Protein AF-A0A8S2FQE6-F1 (afdb_monomer)

pLDDT: mean 72.66, std 15.49, range [35.19, 92.0]

Foldseek 3Di:
DDDPDDPVLVVPLVCQLPNPPCPVVVVVVVVVLVVQDDPHDDVVSSVVVVVVCVVVVVVCVVCVVVVNPPDDDDDPVVVVLSVQLVVLSVCVVVVVDDPVVSQVSCVVSVNDDDPPDPPPDDDDDDDDD

Nearest PDB structures (foldseek):
  6qcx-assembly1_B  TM=5.698E-01  e=5.965E+00  Influenza B virus (B/Memphis/13/2003)
  8hya-assembly1_A  TM=4.283E-01  e=8.031E+00  Arabidopsis thaliana

Mean predicted aligned error: 13.48 Å

Structure (mmCIF, N/CA/C/O backbone):
data_AF-A0A8S2FQE6-F1
#
_entry.id   AF-A0A8S2FQE6-F1
#
loop_
_atom_site.group_PDB
_atom_site.id
_atom_site.type_symbol
_atom_site.label_atom_id
_atom_site.label_alt_id
_atom_site.label_comp_id
_atom_site.label_asym_id
_atom_site.label_entity_id
_atom_site.label_seq_id
_atom_site.pdbx_PDB_ins_code
_atom_site.Cartn_x
_atom_site.Cartn_y
_atom_site.Cartn_z
_atom_site.occupancy
_atom_site.B_iso_or_equiv
_atom_site.auth_seq_id
_atom_site.auth_comp_id
_atom_site.auth_asym_id
_atom_site.auth_atom_id
_atom_site.pdbx_PDB_model_num
ATOM 1 N N . GLU A 1 1 ? -26.725 -14.791 -9.378 1.00 54.56 1 GLU A N 1
ATOM 2 C CA . GLU A 1 1 ? -25.295 -14.823 -9.756 1.00 54.56 1 GLU A CA 1
ATOM 3 C C . GLU A 1 1 ? -24.465 -15.025 -8.499 1.00 54.56 1 GLU A C 1
ATOM 5 O O . GLU A 1 1 ? -24.772 -14.395 -7.494 1.00 54.56 1 GLU A O 1
ATOM 10 N N . ASN A 1 2 ? -23.470 -15.917 -8.519 1.00 69.56 2 ASN A N 1
ATOM 11 C CA . ASN A 1 2 ? -22.550 -16.062 -7.388 1.00 69.56 2 ASN A CA 1
ATOM 12 C C . ASN A 1 2 ? -21.514 -14.931 -7.439 1.00 69.56 2 ASN A C 1
ATOM 14 O O . ASN A 1 2 ? -20.952 -14.686 -8.512 1.00 69.56 2 ASN A O 1
ATOM 18 N N . PRO A 1 3 ? -21.246 -14.234 -6.322 1.00 73.12 3 PRO A N 1
ATOM 19 C CA . PRO A 1 3 ? -20.262 -13.166 -6.312 1.00 73.12 3 PRO A CA 1
ATOM 20 C C . PRO A 1 3 ? -18.873 -13.733 -6.630 1.00 73.12 3 PRO A C 1
ATOM 22 O O . PRO A 1 3 ? -18.501 -14.812 -6.174 1.00 73.12 3 PRO A O 1
ATOM 25 N N . ARG A 1 4 ? -18.083 -12.985 -7.412 1.00 75.56 4 ARG A N 1
ATOM 26 C CA . ARG A 1 4 ? -16.706 -13.361 -7.790 1.00 75.56 4 ARG A CA 1
ATOM 27 C C . ARG A 1 4 ? -15.783 -13.556 -6.578 1.00 75.56 4 ARG A C 1
ATOM 29 O O . ARG A 1 4 ? -14.753 -14.213 -6.698 1.00 75.56 4 ARG A O 1
ATOM 36 N N . PHE A 1 5 ? -16.143 -12.963 -5.442 1.00 74.50 5 PHE A N 1
ATOM 37 C CA . PHE A 1 5 ? -15.425 -13.044 -4.176 1.00 74.50 5 PHE A CA 1
ATOM 38 C C . PHE A 1 5 ? -16.413 -13.338 -3.048 1.00 74.50 5 PHE A C 1
ATOM 40 O O . PHE A 1 5 ? -17.536 -12.832 -3.070 1.00 74.50 5 PHE A O 1
ATOM 47 N N . GLU A 1 6 ? -15.981 -14.125 -2.067 1.00 76.56 6 GLU A N 1
ATOM 48 C CA . GLU A 1 6 ? -16.762 -14.415 -0.863 1.00 76.56 6 GLU A CA 1
ATOM 49 C C . GLU A 1 6 ? -17.111 -13.122 -0.113 1.00 76.56 6 GLU A C 1
ATOM 51 O O . GLU A 1 6 ? -16.328 -12.171 -0.095 1.00 76.56 6 GLU A O 1
ATOM 56 N N . VAL A 1 7 ? -18.289 -13.075 0.510 1.00 72.25 7 VAL A N 1
ATOM 57 C CA . VAL A 1 7 ? -18.771 -11.880 1.229 1.00 72.25 7 VAL A CA 1
ATOM 58 C C . VAL A 1 7 ? -17.811 -11.491 2.358 1.00 72.25 7 VAL A C 1
ATOM 60 O O . VAL A 1 7 ? -17.518 -10.309 2.537 1.00 72.25 7 VAL A O 1
ATOM 63 N N . ASP A 1 8 ? -17.226 -12.480 3.032 1.00 69.75 8 ASP A N 1
ATOM 64 C CA . ASP A 1 8 ? -16.258 -12.286 4.116 1.00 69.75 8 ASP A CA 1
ATOM 65 C C . ASP A 1 8 ? -14.993 -11.545 3.665 1.00 69.75 8 ASP A C 1
ATOM 67 O O . ASP A 1 8 ? -14.369 -10.838 4.457 1.00 69.75 8 ASP A O 1
ATOM 71 N N . PHE A 1 9 ? -14.649 -11.603 2.373 1.00 68.44 9 PHE A N 1
ATOM 72 C CA . PHE A 1 9 ? -13.539 -10.833 1.804 1.00 68.44 9 PHE A CA 1
ATOM 73 C C . PHE A 1 9 ? -13.736 -9.312 1.946 1.00 68.44 9 PHE A C 1
ATOM 75 O O . PHE A 1 9 ? -12.764 -8.550 1.978 1.00 68.44 9 PHE A O 1
ATOM 82 N N . TRP A 1 10 ? -14.988 -8.859 2.036 1.00 69.44 10 TRP A N 1
ATOM 83 C CA . TRP A 1 10 ? -15.352 -7.451 2.179 1.00 69.44 10 TRP A CA 1
ATOM 84 C C . TRP A 1 10 ? -15.529 -7.019 3.639 1.00 69.44 10 TRP A C 1
ATOM 86 O O . TRP A 1 10 ? -15.656 -5.820 3.906 1.00 69.44 10 TRP A O 1
ATOM 96 N N . ASN A 1 11 ? -15.468 -7.953 4.597 1.00 73.44 11 ASN A N 1
ATOM 97 C CA . ASN A 1 11 ? -15.514 -7.643 6.020 1.00 73.44 11 ASN A CA 1
ATOM 98 C C . ASN A 1 11 ? -14.172 -7.059 6.488 1.00 73.44 11 ASN A C 1
ATOM 100 O O . ASN A 1 11 ? -13.231 -7.738 6.904 1.00 73.44 11 ASN A O 1
ATOM 104 N N . HIS A 1 12 ? -14.093 -5.736 6.420 1.00 70.81 12 HIS A N 1
ATOM 105 C CA . HIS A 1 12 ? -12.900 -4.985 6.778 1.00 70.81 12 HIS A CA 1
ATOM 106 C C . HIS A 1 12 ? -12.512 -5.080 8.254 1.00 70.81 12 HIS A C 1
ATOM 108 O O . HIS A 1 12 ? -11.334 -4.8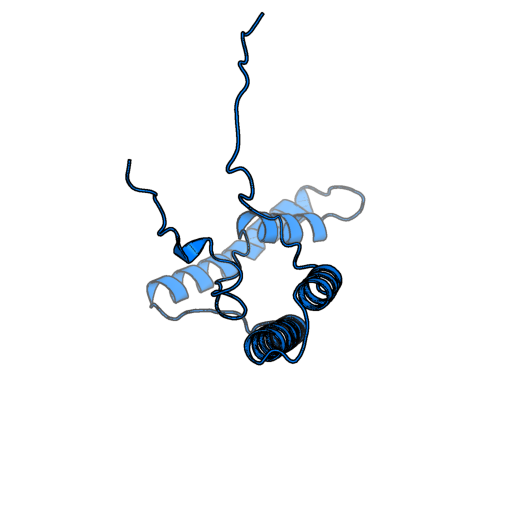93 8.557 1.00 70.81 12 HIS A O 1
ATOM 114 N N . PHE A 1 13 ? -13.464 -5.344 9.150 1.00 75.94 13 PHE A N 1
ATOM 115 C CA . PHE A 1 13 ? -13.206 -5.471 10.582 1.00 75.94 13 PHE A CA 1
ATOM 116 C C . PHE A 1 13 ? -12.503 -6.791 10.912 1.00 75.94 13 PHE A C 1
ATOM 118 O O . PHE A 1 13 ? -11.533 -6.826 11.679 1.00 75.94 13 PHE A O 1
ATOM 125 N N . ASP A 1 14 ? -12.934 -7.882 10.284 1.00 74.81 14 ASP A N 1
ATOM 126 C CA . ASP A 1 14 ? -12.318 -9.189 10.506 1.00 74.81 14 ASP A CA 1
ATOM 127 C C . ASP A 1 14 ? -10.961 -9.338 9.841 1.00 74.81 14 ASP A C 1
ATOM 129 O O . ASP A 1 14 ? -10.064 -9.972 10.396 1.00 74.81 14 ASP A O 1
ATOM 133 N N . LEU A 1 15 ? -10.748 -8.611 8.750 1.00 73.62 15 LEU A N 1
ATOM 134 C CA . LEU A 1 15 ? -9.505 -8.636 7.991 1.00 73.62 15 LEU A CA 1
ATOM 135 C C . LEU A 1 15 ? -8.468 -7.590 8.438 1.00 73.62 15 LEU A C 1
ATOM 137 O O . LEU A 1 15 ? -7.447 -7.417 7.759 1.00 73.62 15 LEU A O 1
ATOM 141 N N . ILE A 1 16 ? -8.676 -6.891 9.563 1.00 77.19 16 ILE A N 1
ATOM 142 C CA . ILE A 1 16 ? -7.675 -5.966 10.124 1.00 77.19 16 ILE A CA 1
ATOM 143 C C . ILE A 1 16 ? -6.346 -6.714 10.335 1.00 77.19 16 ILE A C 1
ATOM 145 O O . ILE A 1 16 ? -6.299 -7.781 10.937 1.00 77.19 16 ILE A O 1
ATOM 149 N N . GLY A 1 17 ? -5.256 -6.174 9.780 1.00 66.06 17 GLY A N 1
ATOM 150 C CA . GLY A 1 17 ? -3.903 -6.735 9.906 1.00 66.06 17 GLY A CA 1
ATOM 151 C C . GLY A 1 17 ? -3.596 -7.955 9.024 1.00 66.06 17 GLY A C 1
ATOM 152 O O . GLY A 1 17 ? -2.421 -8.229 8.778 1.00 66.06 17 GLY A O 1
ATOM 153 N N . VAL A 1 18 ? -4.616 -8.643 8.501 1.00 69.69 18 VAL A N 1
ATOM 154 C CA . VAL A 1 18 ? -4.472 -9.858 7.673 1.00 69.69 18 VAL A CA 1
ATOM 155 C C . VAL A 1 18 ? -4.750 -9.583 6.196 1.00 69.69 18 VAL A C 1
ATOM 157 O O . VAL A 1 18 ? -4.181 -10.252 5.330 1.00 69.69 18 VAL A O 1
ATOM 160 N N . ARG A 1 19 ? -5.581 -8.576 5.883 1.00 68.19 19 ARG A N 1
ATOM 161 C CA . ARG A 1 19 ? -5.963 -8.257 4.504 1.00 68.19 19 ARG A CA 1
ATOM 162 C C . ARG A 1 19 ? -4.718 -8.098 3.625 1.00 68.19 19 ARG A C 1
ATOM 164 O O . ARG A 1 19 ? -3.858 -7.261 3.931 1.00 68.19 19 ARG A O 1
ATOM 171 N N . PRO A 1 20 ? -4.645 -8.799 2.479 1.00 61.09 20 PRO A N 1
ATOM 172 C CA . PRO A 1 20 ? -3.676 -8.449 1.463 1.00 61.09 20 PRO A CA 1
ATOM 173 C C . PRO A 1 20 ? -3.990 -7.025 1.008 1.00 61.09 20 PRO A C 1
ATOM 175 O O . PRO A 1 20 ? -4.998 -6.775 0.349 1.00 61.09 20 PRO A O 1
ATOM 178 N N . ARG A 1 21 ? -3.145 -6.060 1.395 1.00 64.12 21 ARG A N 1
ATOM 179 C CA . ARG A 1 21 ? -3.224 -4.709 0.841 1.00 64.12 21 ARG A CA 1
ATOM 180 C C . ARG A 1 21 ? -3.018 -4.855 -0.657 1.00 64.12 21 ARG A C 1
ATOM 182 O O . ARG A 1 21 ? -1.915 -5.180 -1.097 1.00 64.12 21 ARG A O 1
ATOM 189 N N . THR A 1 22 ? -4.080 -4.642 -1.424 1.00 56.66 22 THR A N 1
ATOM 190 C CA . THR A 1 22 ? -4.012 -4.543 -2.875 1.00 56.66 22 THR A CA 1
ATOM 191 C C . THR A 1 22 ? -3.232 -3.275 -3.178 1.00 56.66 22 THR A C 1
ATOM 193 O O . THR A 1 22 ? -3.791 -2.193 -3.321 1.00 56.66 22 THR A O 1
ATOM 196 N N . ASN A 1 23 ? -1.904 -3.378 -3.191 1.00 55.69 23 ASN A N 1
ATOM 197 C CA . ASN A 1 23 ? -1.097 -2.429 -3.929 1.00 55.69 23 ASN A CA 1
ATOM 198 C C . ASN A 1 23 ? -1.565 -2.590 -5.369 1.00 55.69 23 ASN A C 1
ATOM 200 O O . ASN A 1 23 ? -1.253 -3.610 -5.986 1.00 55.69 23 ASN A O 1
ATOM 204 N N . ASN A 1 24 ? -2.384 -1.664 -5.862 1.00 66.19 24 ASN A N 1
ATOM 205 C CA . ASN A 1 24 ? -2.699 -1.638 -7.272 1.00 66.19 24 ASN A CA 1
ATOM 206 C C . ASN A 1 24 ? -1.358 -1.474 -7.994 1.00 66.19 24 ASN A C 1
ATOM 208 O O . ASN A 1 24 ? -0.732 -0.415 -7.959 1.00 66.19 24 ASN A O 1
ATOM 212 N N . HIS A 1 25 ? -0.861 -2.574 -8.560 1.00 68.81 25 HIS A N 1
ATOM 213 C CA . HIS A 1 25 ? 0.493 -2.618 -9.090 1.00 68.8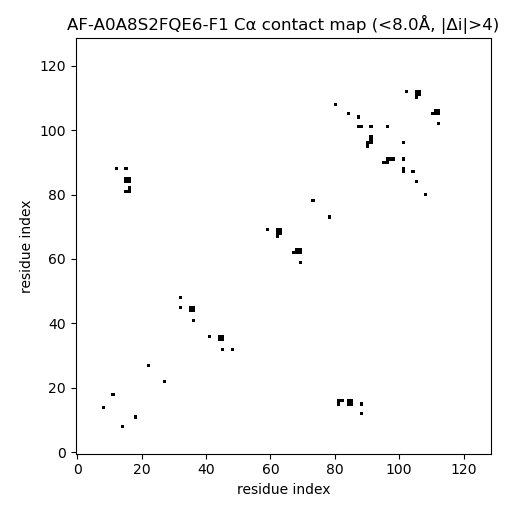1 25 HIS A CA 1
ATOM 214 C C . HIS A 1 25 ? 0.674 -1.575 -10.197 1.00 68.81 25 HIS A C 1
ATOM 216 O O . HIS A 1 25 ? 1.746 -0.981 -10.305 1.00 68.81 25 HIS A O 1
ATOM 222 N N . VAL A 1 26 ? -0.409 -1.311 -10.934 1.00 74.44 26 VAL A N 1
ATOM 223 C CA . VAL A 1 26 ? -0.518 -0.283 -11.966 1.00 74.44 26 VAL A CA 1
ATOM 224 C C . VAL A 1 26 ? -0.370 1.110 -11.351 1.00 74.44 26 VAL A C 1
ATOM 226 O O . VAL A 1 26 ? 0.514 1.852 -11.766 1.00 74.44 26 VAL A O 1
ATOM 229 N N . GLU A 1 27 ? -1.124 1.451 -10.299 1.00 75.44 27 GLU A N 1
ATOM 230 C CA . GLU A 1 27 ? -0.964 2.736 -9.587 1.00 75.44 27 GLU A CA 1
ATOM 231 C C . GLU A 1 27 ? 0.459 2.927 -9.054 1.00 75.44 27 GLU A C 1
ATOM 233 O O . GLU A 1 27 ? 1.052 3.992 -9.221 1.00 75.44 27 GLU A O 1
ATOM 238 N N . GLY A 1 28 ? 1.034 1.887 -8.443 1.00 77.88 28 GLY A N 1
ATOM 239 C CA . GLY A 1 28 ? 2.402 1.930 -7.932 1.00 77.88 28 GLY A CA 1
ATOM 240 C C . GLY A 1 28 ? 3.440 2.139 -9.037 1.00 77.88 28 GLY A C 1
ATOM 241 O O . GLY A 1 28 ? 4.402 2.884 -8.840 1.00 77.88 28 GLY A O 1
ATOM 242 N N . TYR A 1 29 ? 3.240 1.514 -10.198 1.00 80.44 29 TYR A N 1
ATOM 243 C CA . TYR A 1 29 ? 4.084 1.700 -11.375 1.00 80.44 29 TYR A CA 1
ATOM 244 C C . TYR A 1 29 ? 3.971 3.127 -11.924 1.00 80.44 29 TYR A C 1
ATOM 246 O O . TYR A 1 29 ? 4.988 3.798 -12.094 1.00 80.44 29 TYR A O 1
ATOM 254 N N . HIS A 1 30 ? 2.750 3.640 -12.101 1.00 82.50 30 HIS A N 1
ATOM 255 C CA . HIS A 1 30 ? 2.531 5.015 -12.549 1.00 82.50 30 HIS A CA 1
ATOM 256 C C . HIS A 1 30 ? 3.101 6.045 -11.571 1.00 82.50 30 HIS A C 1
ATOM 258 O O . HIS A 1 30 ? 3.700 7.022 -12.006 1.00 82.50 30 HIS A O 1
ATOM 264 N N . ALA A 1 31 ? 2.990 5.823 -10.259 1.00 82.19 31 ALA A N 1
ATOM 265 C CA . ALA A 1 31 ? 3.578 6.707 -9.255 1.00 82.19 31 ALA A CA 1
ATOM 266 C C . ALA A 1 31 ? 5.113 6.756 -9.350 1.00 82.19 31 ALA A C 1
ATOM 268 O O . ALA A 1 31 ? 5.703 7.833 -9.256 1.00 82.19 31 ALA A O 1
ATOM 269 N N . GLN A 1 32 ? 5.770 5.611 -9.571 1.00 81.12 32 GLN A N 1
ATOM 270 C CA . GLN A 1 32 ? 7.220 5.568 -9.790 1.00 81.12 32 GLN A CA 1
ATOM 271 C C . GLN A 1 32 ? 7.611 6.299 -11.073 1.00 81.12 32 GLN A C 1
ATOM 273 O O . GLN A 1 32 ? 8.530 7.116 -11.058 1.00 81.12 32 GLN A O 1
ATOM 278 N N . LEU A 1 33 ? 6.882 6.056 -12.157 1.00 80.38 33 LEU A N 1
ATOM 279 C CA . LEU A 1 33 ? 7.128 6.665 -13.459 1.00 80.38 33 LEU A CA 1
ATOM 280 C C . LEU A 1 33 ? 6.930 8.194 -13.406 1.00 80.38 33 LEU A C 1
ATOM 282 O O . LEU A 1 33 ? 7.785 8.952 -13.865 1.00 80.38 33 LEU A O 1
ATOM 286 N N . ASN A 1 34 ? 5.880 8.655 -12.725 1.00 81.88 34 ASN A N 1
ATOM 287 C CA . ASN A 1 34 ? 5.629 10.073 -12.470 1.00 81.88 34 ASN A CA 1
ATOM 288 C C . ASN A 1 34 ? 6.701 10.704 -11.575 1.00 81.88 34 ASN A C 1
ATOM 290 O O . ASN A 1 34 ? 7.096 11.833 -11.828 1.00 81.88 34 ASN A O 1
ATOM 294 N N . SER A 1 35 ? 7.232 9.989 -10.576 1.00 80.94 35 SER A N 1
ATOM 295 C CA . SER A 1 35 ? 8.305 10.519 -9.714 1.00 80.94 35 SER A CA 1
ATOM 296 C C . SER A 1 35 ? 9.616 10.799 -10.461 1.00 80.94 35 SER A C 1
ATOM 298 O O . SER A 1 35 ? 10.395 11.654 -10.043 1.00 80.94 35 SER A O 1
ATOM 300 N N . GLN A 1 36 ? 9.853 10.104 -11.579 1.00 76.19 36 GLN A N 1
ATOM 301 C CA . GLN A 1 36 ? 11.002 10.344 -12.459 1.00 76.19 36 GLN A CA 1
ATOM 302 C C . GLN A 1 36 ? 10.781 11.556 -13.375 1.00 76.19 36 GLN A C 1
ATOM 304 O O . GLN A 1 36 ? 11.738 12.169 -13.849 1.00 76.19 36 GLN A O 1
ATOM 309 N N . CYS A 1 37 ? 9.523 11.941 -13.588 1.00 69.12 37 CYS A N 1
ATOM 310 C CA . CYS A 1 37 ? 9.159 13.183 -14.244 1.00 69.12 37 CYS A CA 1
ATOM 311 C C . CYS A 1 37 ? 9.187 14.337 -13.240 1.00 69.12 37 CYS A C 1
ATOM 313 O O . CYS A 1 37 ? 8.245 14.560 -12.485 1.00 69.12 37 CYS A O 1
ATOM 315 N N . LYS A 1 38 ? 10.270 15.118 -13.251 1.00 69.56 38 LYS A N 1
ATOM 316 C CA . LYS A 1 38 ? 10.247 16.461 -12.650 1.00 69.56 38 LYS A CA 1
ATOM 317 C C . LYS A 1 38 ? 9.367 17.398 -13.493 1.00 69.56 38 LYS A C 1
ATOM 319 O O . LYS A 1 38 ? 8.858 16.999 -14.536 1.00 69.56 38 LYS A O 1
ATOM 324 N N . THR A 1 39 ? 9.218 18.644 -13.043 1.00 67.06 39 THR A N 1
ATOM 325 C CA . THR A 1 39 ? 8.328 19.719 -13.536 1.00 67.06 39 THR A CA 1
ATOM 326 C C . THR A 1 39 ? 8.241 19.892 -15.063 1.00 67.06 39 THR A C 1
ATOM 328 O O . THR A 1 39 ? 7.267 20.459 -15.548 1.00 67.06 39 THR A O 1
ATOM 331 N N . HIS A 1 40 ? 9.210 19.376 -15.828 1.00 68.50 40 HIS A N 1
ATOM 332 C CA . HIS A 1 40 ? 9.150 19.282 -17.284 1.00 68.50 40 HIS A CA 1
ATOM 333 C C . HIS A 1 40 ? 9.203 17.815 -17.739 1.00 68.50 40 HIS A C 1
ATOM 335 O O . HIS A 1 40 ? 10.184 17.120 -17.446 1.00 68.50 40 HIS A O 1
ATOM 341 N N . PRO A 1 41 ? 8.182 17.329 -18.466 1.00 67.62 41 PRO A N 1
ATOM 342 C CA . PRO A 1 41 ? 8.166 15.962 -18.957 1.00 67.62 41 PRO A CA 1
ATOM 343 C C . PRO A 1 41 ? 9.267 15.768 -20.004 1.00 67.62 41 PRO A C 1
ATOM 345 O O . PRO A 1 41 ? 9.182 16.261 -21.125 1.00 67.62 41 PRO A O 1
ATOM 348 N N . ASN A 1 42 ? 10.315 15.034 -19.632 1.00 78.19 42 ASN A N 1
ATOM 349 C CA . ASN A 1 42 ? 11.335 14.577 -20.564 1.00 78.19 42 ASN A CA 1
ATOM 350 C C . ASN A 1 42 ? 10.994 13.149 -21.003 1.00 78.19 42 ASN A C 1
ATOM 352 O O . ASN A 1 42 ? 11.277 12.187 -20.287 1.00 78.19 42 ASN A O 1
ATOM 356 N N . LEU A 1 43 ? 10.412 13.012 -22.197 1.00 81.12 43 LEU A N 1
ATOM 357 C CA . LEU A 1 43 ? 10.055 11.715 -22.785 1.00 81.12 43 LEU A CA 1
ATOM 358 C C . LEU A 1 43 ? 11.250 10.745 -22.833 1.00 81.12 43 LEU A C 1
ATOM 360 O O . LEU A 1 43 ? 11.090 9.536 -22.678 1.00 81.12 43 LEU A O 1
ATOM 364 N N . TRP A 1 44 ? 12.469 11.263 -22.988 1.00 83.62 44 TRP A N 1
ATOM 365 C CA . TRP A 1 44 ? 13.678 10.447 -23.013 1.00 83.62 44 TRP A CA 1
ATOM 366 C C . TRP A 1 44 ? 13.987 9.812 -21.648 1.00 83.62 44 TRP A C 1
ATOM 368 O O . TRP A 1 44 ? 14.418 8.660 -21.581 1.00 83.62 44 TRP A O 1
ATOM 378 N N . ALA A 1 45 ? 13.686 10.513 -20.548 1.00 80.56 45 ALA A N 1
ATOM 379 C CA . ALA A 1 45 ? 13.808 9.964 -19.198 1.00 80.56 45 ALA A CA 1
ATOM 380 C C . ALA A 1 45 ? 12.827 8.801 -18.974 1.00 80.56 45 ALA A C 1
ATOM 382 O O . ALA A 1 45 ? 13.204 7.788 -18.386 1.00 80.56 45 ALA A O 1
ATOM 383 N N . TRP A 1 46 ? 11.606 8.900 -19.512 1.00 82.19 46 TRP A N 1
ATOM 384 C CA . TRP A 1 46 ? 10.641 7.795 -19.501 1.00 82.19 46 TRP A CA 1
ATOM 385 C C . TRP A 1 46 ? 11.137 6.585 -20.278 1.00 82.19 46 TRP A C 1
ATOM 387 O O . TRP A 1 46 ? 11.128 5.475 -19.752 1.00 82.19 46 TRP A O 1
ATOM 397 N N . ILE A 1 47 ? 11.612 6.790 -21.507 1.00 85.12 47 ILE A N 1
ATOM 398 C CA . ILE A 1 47 ? 12.118 5.701 -22.350 1.00 85.12 47 ILE A CA 1
ATOM 399 C C . ILE A 1 47 ? 13.278 4.979 -21.656 1.00 85.12 47 ILE A C 1
ATOM 401 O O . ILE A 1 47 ? 13.314 3.748 -21.6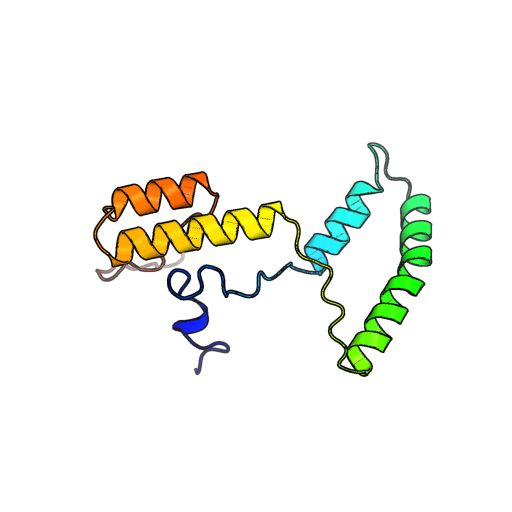36 1.00 85.12 47 ILE A O 1
ATOM 405 N N . ASN A 1 48 ? 14.204 5.720 -21.048 1.00 84.94 48 ASN A N 1
ATOM 406 C CA . ASN A 1 48 ? 15.333 5.127 -20.334 1.00 84.94 48 ASN A CA 1
ATOM 407 C C . ASN A 1 48 ? 14.911 4.397 -19.059 1.00 84.94 48 ASN A C 1
ATOM 409 O O . ASN A 1 48 ? 15.421 3.310 -18.795 1.00 84.94 48 ASN A O 1
ATOM 413 N N . TYR A 1 49 ? 13.953 4.941 -18.304 1.00 84.06 49 TYR A N 1
ATOM 414 C CA . TYR A 1 49 ? 13.385 4.252 -17.147 1.00 84.06 49 TYR A CA 1
ATOM 415 C C . TYR A 1 49 ? 12.716 2.934 -17.555 1.00 84.06 49 TYR A C 1
ATOM 417 O O . TYR A 1 49 ? 12.987 1.898 -16.953 1.00 84.06 49 TYR A O 1
ATOM 425 N N . ILE A 1 50 ? 11.905 2.940 -18.619 1.00 85.75 50 ILE A N 1
ATOM 426 C CA . ILE A 1 50 ? 11.250 1.730 -19.133 1.00 85.75 50 ILE A CA 1
ATOM 427 C C . ILE A 1 50 ? 12.302 0.698 -19.557 1.00 85.75 50 ILE A C 1
ATOM 429 O O . ILE A 1 50 ? 12.221 -0.460 -19.142 1.00 85.75 50 ILE A O 1
ATOM 433 N N . LYS A 1 51 ? 13.330 1.115 -20.308 1.00 86.75 51 LYS A N 1
ATOM 434 C CA . LYS A 1 51 ? 14.437 0.234 -20.714 1.00 86.75 51 LYS A CA 1
ATOM 435 C C . LYS A 1 51 ? 15.168 -0.373 -19.513 1.00 86.75 51 LYS A C 1
ATOM 437 O O . LYS A 1 51 ? 15.400 -1.578 -19.513 1.00 86.75 51 LYS A O 1
ATOM 442 N N . GLY A 1 52 ? 15.472 0.424 -18.486 1.00 84.06 52 GLY A N 1
ATOM 443 C CA . GLY A 1 52 ? 16.116 -0.051 -17.255 1.00 84.06 52 GLY A CA 1
ATOM 444 C C . GLY A 1 52 ? 15.213 -0.935 -16.387 1.00 84.06 52 GLY A C 1
ATOM 445 O O . GLY A 1 52 ? 15.689 -1.853 -15.728 1.00 84.06 52 GLY A O 1
ATOM 446 N N . SER A 1 53 ? 13.894 -0.722 -16.421 1.00 83.88 53 SER A N 1
ATOM 447 C CA . SER A 1 53 ? 12.941 -1.507 -15.626 1.00 83.88 53 SER A CA 1
ATOM 448 C C . SER A 1 53 ? 12.838 -2.972 -16.073 1.00 83.88 53 SER A C 1
ATOM 450 O O . SER A 1 53 ? 12.534 -3.840 -15.250 1.00 83.88 53 SER A O 1
ATOM 452 N N . LYS A 1 54 ? 13.152 -3.268 -17.346 1.00 84.12 54 LYS A N 1
ATOM 453 C CA . LYS A 1 54 ? 13.059 -4.607 -17.953 1.00 84.12 54 LYS A CA 1
ATOM 454 C C . LYS A 1 54 ? 13.770 -5.680 -17.129 1.00 84.12 54 LYS A C 1
ATOM 456 O O . LYS A 1 54 ? 13.205 -6.745 -16.912 1.00 84.12 54 LYS A O 1
ATOM 461 N N . GLU A 1 55 ? 14.980 -5.399 -16.655 1.00 81.12 55 GLU A 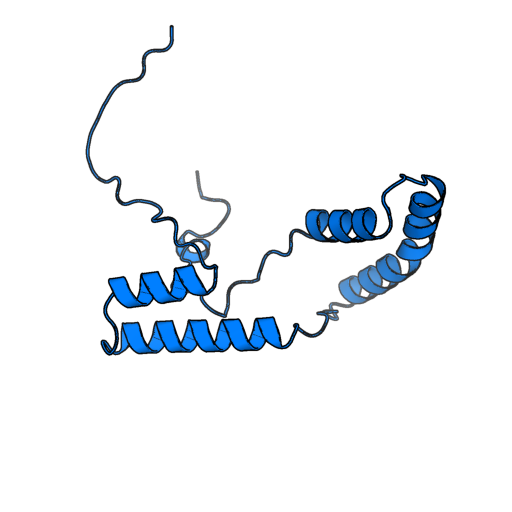N 1
ATOM 462 C CA . GLU A 1 55 ? 15.789 -6.368 -15.910 1.00 81.12 55 GLU A CA 1
ATOM 463 C C . GLU A 1 55 ? 15.134 -6.740 -14.573 1.00 81.12 55 GLU A C 1
ATOM 465 O O . GLU A 1 55 ? 14.932 -7.915 -14.278 1.00 81.12 55 GLU A O 1
ATOM 470 N N . SER A 1 56 ? 14.679 -5.743 -13.808 1.00 79.75 56 SER A N 1
ATOM 471 C CA . SER A 1 56 ? 13.965 -5.977 -12.546 1.00 79.75 56 SER A CA 1
ATOM 472 C C . SER A 1 56 ? 12.637 -6.725 -12.720 1.00 79.75 56 SER A C 1
ATOM 474 O O . SER A 1 56 ? 12.275 -7.544 -11.874 1.00 79.75 56 SER A O 1
ATOM 476 N N . VAL A 1 57 ? 11.923 -6.476 -13.825 1.00 82.75 57 VAL A N 1
ATOM 477 C CA . VAL A 1 57 ? 10.687 -7.191 -14.172 1.00 82.75 57 VAL A CA 1
ATOM 478 C C . VAL A 1 57 ? 10.992 -8.646 -14.523 1.00 82.75 57 VAL A C 1
ATOM 480 O O . VAL A 1 57 ? 10.305 -9.533 -14.026 1.00 82.75 57 VAL A O 1
ATOM 483 N N . MET A 1 58 ? 12.038 -8.902 -15.315 1.00 84.75 58 MET A N 1
ATOM 484 C CA . MET A 1 58 ? 12.460 -10.260 -15.680 1.00 84.75 58 MET A CA 1
ATOM 485 C C . MET A 1 58 ? 12.875 -11.080 -14.456 1.00 84.75 58 MET A C 1
ATOM 487 O O . MET A 1 58 ? 12.387 -12.191 -14.277 1.00 84.75 58 MET A O 1
ATOM 491 N N . VAL A 1 59 ? 13.695 -10.512 -13.565 1.00 80.81 59 VAL A N 1
ATOM 492 C CA . VAL A 1 59 ? 14.102 -11.178 -12.314 1.00 80.81 59 VAL A CA 1
ATOM 493 C C . VAL A 1 59 ? 12.885 -11.531 -11.460 1.00 80.81 59 VAL A C 1
ATOM 495 O O . VAL A 1 59 ? 12.791 -12.635 -10.924 1.00 80.81 59 VAL A O 1
ATOM 498 N N . ARG A 1 60 ? 11.923 -10.609 -11.342 1.00 79.75 60 ARG A N 1
ATOM 499 C CA . ARG A 1 60 ? 10.695 -10.861 -10.587 1.00 79.75 60 ARG A CA 1
ATOM 500 C C . ARG A 1 60 ? 9.832 -11.942 -11.241 1.00 79.75 60 ARG A C 1
ATOM 502 O O . ARG A 1 60 ? 9.322 -12.802 -10.529 1.00 79.75 60 ARG A O 1
ATOM 509 N N . TYR A 1 61 ? 9.706 -11.925 -12.567 1.00 83.19 61 TYR A N 1
ATOM 510 C CA . TYR A 1 61 ? 8.988 -12.948 -13.325 1.00 83.19 61 TYR A CA 1
ATOM 511 C C . TYR A 1 61 ? 9.591 -14.339 -13.092 1.00 83.19 61 TYR A C 1
ATOM 513 O O . TYR A 1 61 ? 8.869 -15.271 -12.757 1.00 83.19 61 TYR A O 1
ATOM 521 N N . GLU A 1 62 ? 10.915 -14.480 -13.175 1.00 83.81 62 GLU A N 1
ATOM 522 C CA . GLU A 1 62 ? 11.601 -15.750 -12.904 1.00 83.81 62 GLU A CA 1
ATOM 523 C C . GLU A 1 62 ? 11.409 -16.238 -11.460 1.00 83.81 62 GLU A C 1
ATOM 525 O O . GLU A 1 62 ? 11.219 -17.433 -11.227 1.00 83.81 62 GLU A O 1
ATOM 530 N N . GLN A 1 63 ? 11.424 -15.328 -10.481 1.00 80.31 63 GLN A N 1
ATOM 531 C CA . GLN A 1 63 ? 11.145 -15.653 -9.076 1.00 80.31 63 GLN A CA 1
ATOM 532 C C . GLN A 1 63 ? 9.703 -16.148 -8.883 1.00 80.31 63 GLN A C 1
ATOM 534 O O . GLN A 1 63 ? 9.483 -17.147 -8.194 1.00 80.31 63 GLN A O 1
ATOM 539 N N . GLU A 1 64 ? 8.733 -15.502 -9.539 1.00 79.88 64 GLU A N 1
ATOM 540 C CA . GLU A 1 64 ? 7.325 -15.911 -9.532 1.00 79.88 64 GLU A CA 1
ATOM 541 C C . GLU A 1 64 ? 7.126 -17.286 -10.199 1.00 79.88 64 GLU A C 1
ATOM 543 O O . GLU A 1 64 ? 6.438 -18.133 -9.629 1.00 79.88 64 GLU A O 1
ATOM 548 N N . GLN A 1 65 ? 7.797 -17.567 -11.327 1.00 80.75 65 GLN A N 1
ATOM 549 C CA . GLN A 1 65 ? 7.785 -18.890 -11.980 1.00 80.75 65 GLN A CA 1
ATOM 550 C C . GLN A 1 65 ? 8.312 -20.004 -11.063 1.00 80.75 65 GLN A C 1
ATOM 552 O O . GLN A 1 65 ? 7.812 -21.126 -11.080 1.00 80.75 65 GLN A O 1
ATOM 557 N N . ARG A 1 66 ? 9.301 -19.694 -10.219 1.00 84.25 66 ARG A N 1
ATOM 558 C CA . ARG A 1 66 ? 9.873 -20.628 -9.233 1.00 84.25 66 ARG A CA 1
ATOM 559 C C . ARG A 1 66 ? 9.040 -20.761 -7.956 1.00 84.25 66 ARG A C 1
ATOM 561 O O . ARG A 1 66 ? 9.492 -21.409 -7.016 1.00 84.25 66 ARG A O 1
ATOM 568 N N . GLN A 1 67 ? 7.872 -20.116 -7.885 1.00 73.12 67 GLN A N 1
ATOM 569 C CA . GLN A 1 67 ? 7.038 -20.000 -6.681 1.00 73.12 67 GLN A CA 1
ATOM 570 C C . GLN A 1 67 ? 7.781 -19.413 -5.466 1.00 73.12 67 GLN A C 1
ATOM 572 O O . GLN A 1 67 ? 7.313 -19.493 -4.329 1.00 73.12 67 GLN A O 1
ATOM 577 N N . GLN A 1 68 ? 8.930 -18.770 -5.688 1.00 68.25 68 GLN A N 1
ATOM 578 C CA . GLN A 1 68 ? 9.654 -18.056 -4.650 1.00 68.25 68 GLN A CA 1
ATOM 579 C C . GLN A 1 68 ? 9.040 -16.669 -4.546 1.00 68.25 68 GLN A C 1
ATOM 581 O O . GLN A 1 68 ? 9.254 -15.794 -5.385 1.00 68.25 68 GLN A O 1
ATOM 586 N N . ARG A 1 69 ? 8.214 -16.469 -3.517 1.00 59.41 69 ARG A N 1
ATOM 587 C CA . ARG A 1 69 ? 7.531 -15.195 -3.318 1.00 59.41 69 ARG A CA 1
ATOM 588 C C . ARG A 1 69 ? 8.561 -14.106 -3.011 1.00 59.41 69 ARG A C 1
ATOM 590 O O . ARG A 1 69 ? 9.045 -13.989 -1.889 1.00 59.41 69 ARG A O 1
ATOM 597 N N . SER A 1 70 ? 8.846 -13.266 -4.002 1.00 57.16 70 SER A N 1
ATOM 598 C CA . SER A 1 70 ? 9.649 -12.048 -3.856 1.00 57.16 70 SER A CA 1
ATOM 599 C C . SER A 1 70 ? 8.832 -10.950 -3.178 1.00 57.16 70 SER A C 1
ATOM 601 O O . SER A 1 70 ? 8.509 -9.903 -3.741 1.00 57.16 70 SER A O 1
ATOM 603 N N . THR A 1 71 ? 8.374 -11.206 -1.955 1.00 61.34 71 THR A N 1
ATOM 604 C CA . THR A 1 71 ? 7.731 -10.159 -1.167 1.00 61.34 71 THR A CA 1
ATOM 605 C C . THR A 1 71 ? 8.816 -9.245 -0.633 1.00 61.34 71 THR A C 1
ATOM 607 O O . THR A 1 71 ? 9.537 -9.596 0.298 1.00 61.34 71 THR A O 1
ATOM 610 N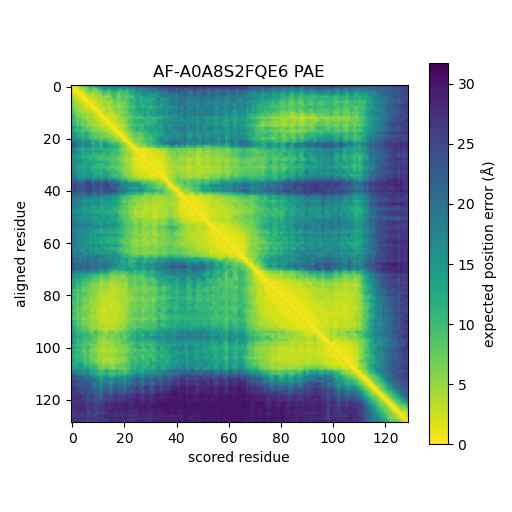 N . ARG A 1 72 ? 8.919 -8.047 -1.221 1.00 64.19 72 ARG A N 1
ATOM 611 C CA . ARG A 1 72 ? 9.707 -6.949 -0.653 1.00 64.19 72 ARG A CA 1
ATOM 612 C C . ARG A 1 72 ? 9.378 -6.827 0.844 1.00 64.19 72 ARG A C 1
ATOM 614 O O . ARG A 1 72 ? 8.189 -6.836 1.185 1.00 64.19 72 ARG A O 1
ATOM 621 N N . PRO A 1 73 ? 10.380 -6.667 1.728 1.00 66.81 73 PRO A N 1
ATOM 622 C CA . PRO A 1 73 ? 10.120 -6.463 3.143 1.00 66.81 73 PRO A CA 1
ATOM 623 C C . PRO A 1 73 ? 9.170 -5.281 3.331 1.00 66.81 73 PRO A C 1
ATOM 625 O O . PRO A 1 73 ? 9.289 -4.232 2.683 1.00 66.81 73 PRO A O 1
ATOM 628 N N . ARG A 1 74 ? 8.184 -5.471 4.205 1.00 70.06 74 ARG A N 1
ATOM 629 C CA . ARG A 1 74 ? 7.197 -4.439 4.508 1.00 70.06 74 ARG A CA 1
ATOM 630 C C . ARG A 1 74 ? 7.878 -3.242 5.169 1.00 70.06 74 ARG A C 1
ATOM 632 O O . ARG A 1 74 ? 8.786 -3.392 5.979 1.00 70.06 74 ARG A O 1
ATOM 639 N N . LYS A 1 75 ? 7.400 -2.033 4.860 1.00 77.31 75 LYS A N 1
ATOM 640 C CA . LYS A 1 75 ? 7.876 -0.809 5.525 1.00 77.31 75 LYS A CA 1
ATOM 641 C C . LYS A 1 75 ? 7.551 -0.876 7.023 1.00 77.31 75 LYS A C 1
ATOM 643 O O . LYS A 1 75 ? 6.406 -1.155 7.370 1.00 77.31 75 LYS A O 1
ATOM 648 N N . ALA A 1 76 ? 8.501 -0.519 7.891 1.00 80.44 76 ALA A N 1
ATOM 649 C CA . ALA A 1 76 ? 8.321 -0.534 9.351 1.00 80.44 76 ALA A CA 1
ATOM 650 C C . ALA A 1 76 ? 7.073 0.242 9.814 1.00 80.44 76 ALA A C 1
ATOM 652 O O . ALA A 1 76 ? 6.287 -0.263 10.608 1.00 80.44 76 ALA A O 1
ATOM 653 N N . ARG A 1 77 ? 6.810 1.418 9.222 1.00 80.81 77 ARG A N 1
ATOM 654 C CA . ARG A 1 77 ? 5.585 2.199 9.480 1.00 80.81 77 ARG A CA 1
ATOM 655 C C . ARG A 1 77 ? 4.304 1.400 9.215 1.00 80.81 77 ARG A C 1
ATOM 657 O O . ARG A 1 77 ? 3.358 1.500 9.980 1.00 80.81 77 ARG A O 1
ATOM 664 N N . SER A 1 78 ? 4.272 0.603 8.145 1.00 79.19 78 SER A N 1
ATOM 665 C CA . SER A 1 78 ? 3.117 -0.241 7.815 1.00 79.19 78 SER A CA 1
ATOM 666 C C . SER A 1 78 ? 2.913 -1.351 8.845 1.00 79.19 78 SER A C 1
ATOM 668 O O . SER A 1 78 ? 1.772 -1.697 9.128 1.00 79.19 78 SER A O 1
ATOM 670 N N . ILE A 1 79 ? 4.001 -1.896 9.396 1.00 82.75 79 ILE A N 1
ATOM 671 C CA . ILE A 1 79 ? 3.962 -2.906 10.462 1.00 82.75 79 ILE A CA 1
ATOM 672 C C . ILE A 1 79 ? 3.419 -2.288 11.745 1.00 82.75 79 ILE A C 1
ATOM 674 O O . ILE A 1 79 ? 2.497 -2.838 12.336 1.00 82.75 79 ILE A O 1
ATOM 678 N N . HIS A 1 80 ? 3.932 -1.117 12.118 1.00 84.94 80 HIS A N 1
ATOM 679 C CA . HIS A 1 80 ? 3.468 -0.394 13.293 1.00 84.94 80 HIS A CA 1
ATOM 680 C C . HIS A 1 80 ? 1.977 -0.036 13.204 1.00 84.94 80 HIS A C 1
ATOM 682 O O . HIS A 1 80 ? 1.236 -0.306 14.141 1.00 84.94 80 HIS A O 1
ATOM 688 N N . ILE A 1 81 ? 1.515 0.493 12.065 1.00 82.62 81 ILE A N 1
ATOM 689 C CA . ILE A 1 81 ? 0.092 0.815 11.863 1.00 82.62 81 ILE A CA 1
ATOM 690 C C . ILE A 1 81 ? -0.788 -0.431 12.028 1.00 82.62 81 ILE A C 1
ATOM 692 O O . ILE A 1 81 ? -1.813 -0.355 12.696 1.00 82.62 81 ILE A O 1
ATOM 696 N N . ASP A 1 82 ? -0.389 -1.580 11.478 1.00 84.75 82 ASP A N 1
ATOM 697 C CA . ASP A 1 82 ? -1.167 -2.817 11.630 1.00 84.75 82 ASP A CA 1
ATOM 698 C C . ASP A 1 82 ? -1.214 -3.286 13.089 1.00 84.75 82 ASP A C 1
ATOM 700 O O . ASP A 1 82 ? -2.260 -3.733 13.550 1.00 84.75 82 ASP A O 1
ATOM 704 N N . ALA A 1 83 ? -0.115 -3.135 13.835 1.00 87.50 83 ALA A N 1
ATOM 705 C CA . ALA A 1 83 ? -0.086 -3.443 15.261 1.00 87.50 83 ALA A CA 1
ATOM 706 C C . ALA A 1 83 ? -1.048 -2.547 16.059 1.00 87.50 83 ALA A C 1
ATOM 708 O O . ALA A 1 83 ? -1.797 -3.048 16.894 1.00 87.50 83 ALA A O 1
ATOM 709 N N . VAL A 1 84 ? -1.081 -1.243 15.759 1.00 88.38 84 VAL A N 1
ATOM 710 C CA . VAL A 1 84 ? -2.011 -0.295 16.396 1.00 88.38 84 VAL A CA 1
ATOM 711 C C . VAL A 1 84 ? -3.465 -0.643 16.066 1.00 88.38 84 VAL A C 1
ATOM 713 O O . VAL A 1 84 ? -4.309 -0.652 16.958 1.00 88.38 84 VAL A O 1
ATOM 716 N N . LEU A 1 85 ? -3.763 -0.976 14.808 1.00 86.62 85 LEU A N 1
ATOM 717 C CA . LEU A 1 85 ? -5.111 -1.375 14.394 1.00 86.62 85 LEU A CA 1
ATOM 718 C C . LEU A 1 85 ? -5.565 -2.668 15.083 1.00 86.62 85 LEU A C 1
ATOM 720 O O . LEU A 1 85 ? -6.703 -2.752 15.539 1.00 86.62 85 LEU A O 1
ATOM 724 N N . ASN A 1 86 ? -4.671 -3.652 15.203 1.00 88.94 86 ASN A N 1
ATOM 725 C CA . ASN A 1 86 ? -4.951 -4.893 15.919 1.00 88.94 86 ASN A CA 1
ATOM 726 C C . ASN A 1 86 ? -5.216 -4.635 17.406 1.00 88.94 86 ASN A C 1
ATOM 728 O O . ASN A 1 86 ? -6.172 -5.177 17.950 1.00 88.94 86 ASN A O 1
ATOM 732 N N . ALA A 1 87 ? -4.424 -3.777 18.054 1.00 90.25 87 ALA A N 1
ATOM 733 C CA . ALA A 1 87 ? -4.648 -3.403 19.448 1.00 90.25 87 ALA A CA 1
ATOM 734 C C . ALA A 1 87 ? -6.000 -2.694 19.641 1.00 90.25 87 ALA A C 1
ATOM 736 O O . ALA A 1 87 ? -6.750 -3.039 20.548 1.00 90.25 87 ALA A O 1
ATOM 737 N N . ALA A 1 88 ? -6.355 -1.761 18.750 1.00 88.56 88 ALA A N 1
ATOM 738 C CA . ALA A 1 88 ? -7.650 -1.083 18.785 1.00 88.56 88 ALA A CA 1
ATOM 739 C C . ALA A 1 88 ? -8.822 -2.065 18.617 1.00 88.56 88 ALA A C 1
ATOM 741 O O . ALA A 1 88 ? -9.802 -1.984 19.357 1.00 88.56 88 ALA A O 1
ATOM 742 N N . LYS A 1 89 ? -8.696 -3.033 17.698 1.00 88.44 89 LYS A N 1
ATOM 743 C CA . LYS A 1 89 ? -9.673 -4.117 17.527 1.00 88.44 89 LYS A CA 1
ATOM 744 C C . LYS A 1 89 ? -9.834 -4.928 18.814 1.00 88.44 89 LYS A C 1
ATOM 746 O O . LYS A 1 89 ? -10.959 -5.144 19.246 1.00 88.44 89 LYS A O 1
ATOM 751 N N . GLN A 1 90 ? -8.729 -5.361 19.422 1.00 90.50 90 GLN A N 1
ATOM 752 C CA . GLN A 1 90 ? -8.760 -6.154 20.655 1.00 90.50 90 GLN A CA 1
ATOM 753 C C . GLN A 1 90 ? -9.408 -5.379 21.805 1.00 90.50 90 GLN A C 1
ATOM 755 O O . GLN A 1 90 ? -10.287 -5.903 22.477 1.00 90.50 90 GLN A O 1
ATOM 760 N N . ASN A 1 91 ? -9.055 -4.106 21.979 1.00 90.88 91 ASN A N 1
ATOM 761 C CA . ASN A 1 91 ? -9.637 -3.269 23.026 1.00 90.88 91 ASN A CA 1
ATOM 762 C C . ASN A 1 91 ? -11.152 -3.090 22.864 1.00 90.88 91 ASN A C 1
ATOM 764 O O . ASN A 1 91 ? -11.873 -3.125 23.856 1.00 90.88 91 ASN A O 1
ATOM 768 N N . TYR A 1 92 ? -11.640 -2.943 21.630 1.00 90.00 92 TYR A N 1
ATOM 769 C CA . TYR A 1 92 ? -13.076 -2.909 21.349 1.00 90.00 92 TYR A CA 1
ATOM 770 C C . TYR A 1 92 ? -13.756 -4.253 21.648 1.00 90.00 92 TYR A C 1
ATOM 772 O O . TYR A 1 92 ? -14.783 -4.287 22.316 1.00 90.00 92 TYR A O 1
ATOM 780 N N . MET A 1 93 ? -13.163 -5.371 21.216 1.00 88.62 93 MET A N 1
ATOM 781 C CA . MET A 1 93 ? -13.706 -6.717 21.461 1.00 88.62 93 MET A CA 1
ATOM 782 C C . MET A 1 93 ? -13.750 -7.071 22.956 1.00 88.62 93 MET A C 1
ATOM 784 O O . MET A 1 93 ? -14.676 -7.743 23.399 1.00 88.62 93 MET A O 1
ATOM 788 N N . CYS A 1 94 ? -12.786 -6.583 23.740 1.00 92.00 94 CYS A N 1
ATOM 789 C CA . CYS A 1 94 ? -12.761 -6.721 25.197 1.00 92.00 94 CYS A CA 1
ATOM 790 C C . CYS A 1 94 ? -13.672 -5.717 25.930 1.00 92.00 94 CYS A C 1
ATOM 792 O O . CYS A 1 94 ? -13.756 -5.769 27.155 1.00 92.00 94 CYS A O 1
ATOM 794 N N . GLY A 1 95 ? -14.326 -4.789 25.219 1.00 90.88 95 GLY A N 1
ATOM 795 C CA . GLY A 1 95 ? -15.203 -3.773 25.812 1.00 90.88 95 GLY A CA 1
ATOM 796 C C . GLY A 1 95 ? -14.473 -2.650 26.558 1.00 90.88 95 GLY A C 1
ATOM 797 O O . GLY A 1 95 ? -15.082 -1.956 27.364 1.00 90.88 95 GLY A O 1
ATOM 798 N N . HIS A 1 96 ? -13.172 -2.457 26.319 1.00 88.12 96 HIS A N 1
ATOM 799 C CA . HIS A 1 96 ? -12.396 -1.362 26.918 1.00 88.12 96 HIS A CA 1
ATOM 800 C C . HIS A 1 96 ? -12.629 -0.009 26.237 1.00 88.12 96 HIS A C 1
ATOM 802 O O . HIS A 1 96 ? -12.254 1.022 26.791 1.00 88.12 96 HIS A O 1
ATOM 808 N N . ILE A 1 97 ? -13.162 -0.013 25.015 1.00 89.06 97 ILE A N 1
ATOM 809 C CA . ILE A 1 97 ? -13.366 1.173 24.183 1.00 89.06 97 ILE A CA 1
ATOM 810 C C . ILE A 1 97 ? -14.728 1.052 23.500 1.00 89.06 97 ILE A C 1
ATOM 812 O O . ILE A 1 97 ? -15.055 -0.011 22.969 1.00 89.06 97 ILE A O 1
ATOM 816 N N . ASP A 1 98 ? -15.481 2.150 23.459 1.00 90.06 98 ASP A N 1
ATOM 817 C CA . ASP A 1 98 ? -16.770 2.218 22.775 1.00 90.06 98 ASP A CA 1
ATOM 818 C C . ASP A 1 98 ? -16.620 2.296 21.248 1.00 90.06 98 ASP A C 1
ATOM 820 O O . ASP A 1 98 ? -15.576 2.655 20.693 1.00 90.06 98 ASP A O 1
ATOM 824 N N . LEU A 1 99 ? -17.705 1.994 20.529 1.00 85.69 99 LEU A N 1
ATOM 825 C CA . LEU A 1 99 ? -17.726 2.026 19.063 1.00 85.69 99 LEU A CA 1
ATOM 826 C C . LEU A 1 99 ? -17.328 3.401 18.502 1.00 85.69 99 LEU A C 1
ATOM 828 O O . LEU A 1 99 ? -16.640 3.481 17.482 1.00 85.69 99 LEU A O 1
ATOM 832 N N . GLU A 1 100 ? -17.755 4.483 19.152 1.00 86.56 100 GLU A N 1
ATOM 833 C CA . GLU A 1 100 ? -17.456 5.843 18.702 1.00 86.56 100 GLU A CA 1
ATOM 834 C C . GLU A 1 100 ? -15.954 6.149 18.786 1.00 86.56 100 GLU A C 1
ATOM 836 O O . GLU A 1 100 ? -15.365 6.722 17.864 1.00 86.56 100 GLU A O 1
ATOM 841 N N . ASP A 1 101 ? -15.310 5.694 19.855 1.00 85.62 101 ASP A N 1
ATOM 842 C CA . ASP A 1 101 ? -13.883 5.885 20.076 1.00 85.62 101 ASP A CA 1
ATOM 843 C C . ASP A 1 101 ? -13.045 5.003 19.148 1.00 85.62 101 ASP A C 1
ATOM 845 O O . ASP A 1 101 ? -12.057 5.472 18.572 1.00 85.62 101 ASP A O 1
ATOM 849 N N . LEU A 1 102 ? -13.492 3.771 18.878 1.00 85.69 102 LEU A N 1
ATOM 850 C CA . LEU A 1 102 ? -12.904 2.942 17.826 1.00 85.69 102 LEU A CA 1
ATOM 851 C C . LEU A 1 102 ? -12.973 3.655 16.466 1.00 85.69 102 LEU A C 1
ATOM 853 O O . LEU A 1 102 ? -11.975 3.722 15.745 1.00 85.69 102 LEU A O 1
ATOM 857 N N . GLN A 1 103 ? -14.124 4.229 16.107 1.00 82.88 103 GLN A N 1
ATOM 858 C CA . GLN A 1 103 ? -14.283 4.951 14.842 1.00 82.88 103 GLN A CA 1
ATOM 859 C C . GLN A 1 103 ? -13.369 6.180 14.753 1.00 82.88 103 GLN A C 1
ATOM 861 O O . GLN A 1 103 ? -12.782 6.424 13.693 1.00 82.88 103 GLN A O 1
ATOM 866 N N . LYS A 1 104 ? -13.206 6.940 15.845 1.00 84.56 104 LYS A N 1
ATOM 867 C CA . LYS A 1 104 ? -12.268 8.075 15.914 1.00 84.56 104 LYS A CA 1
ATOM 868 C C . LYS A 1 104 ? -10.825 7.618 15.676 1.00 84.56 104 LYS A C 1
ATOM 870 O O . LYS A 1 104 ? -10.130 8.215 14.850 1.00 84.56 104 LYS A O 1
ATOM 875 N N . LEU A 1 105 ? -10.401 6.527 16.317 1.00 84.38 105 LEU A N 1
ATOM 876 C CA . LEU A 1 105 ? -9.062 5.949 16.147 1.00 84.38 105 LEU A CA 1
ATOM 877 C C . LEU A 1 105 ? -8.814 5.462 14.712 1.00 84.38 105 LEU A C 1
ATOM 879 O O . LEU A 1 105 ? -7.779 5.773 14.119 1.00 84.38 105 LEU A O 1
ATOM 883 N N . LEU A 1 106 ? -9.777 4.757 14.114 1.00 82.12 106 LEU A N 1
ATOM 884 C CA . LEU A 1 106 ? -9.670 4.285 12.730 1.00 82.12 106 LEU A CA 1
ATOM 885 C C . LEU A 1 106 ? -9.557 5.454 11.738 1.00 82.12 106 LEU A 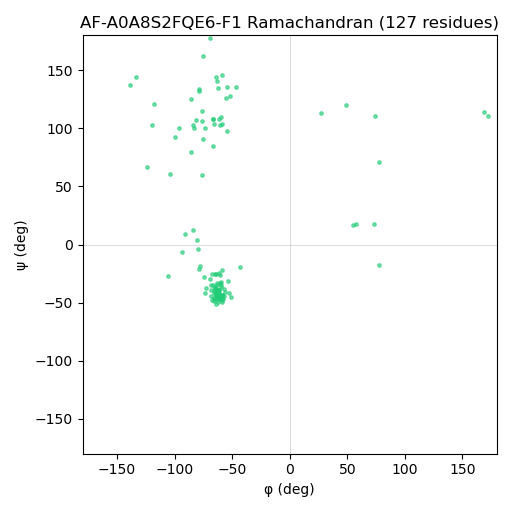C 1
ATOM 887 O O . LEU A 1 106 ? -8.700 5.433 1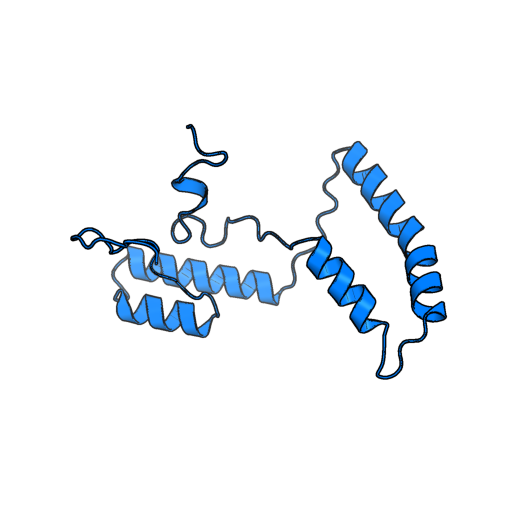0.848 1.00 82.12 106 LEU A O 1
ATOM 891 N N . ARG A 1 107 ? -10.353 6.517 11.925 1.00 79.81 107 ARG A N 1
ATOM 892 C CA . ARG A 1 107 ? -10.280 7.737 11.102 1.00 79.81 107 ARG A CA 1
ATOM 893 C C . ARG A 1 107 ? -8.924 8.432 11.222 1.00 79.81 107 ARG A C 1
ATOM 895 O O . ARG A 1 107 ? -8.360 8.807 10.193 1.00 79.81 107 ARG A O 1
ATOM 902 N N . ALA A 1 108 ? -8.380 8.558 12.434 1.00 79.62 108 ALA A N 1
ATOM 903 C CA . ALA A 1 108 ? -7.061 9.153 12.671 1.00 79.62 108 ALA A CA 1
ATOM 904 C C . ALA A 1 108 ? -5.934 8.376 11.964 1.00 79.62 108 ALA A C 1
ATOM 906 O O . ALA A 1 108 ? -4.982 8.964 11.454 1.00 79.62 108 ALA A O 1
ATOM 907 N N . LEU A 1 109 ? -6.080 7.054 11.851 1.00 73.62 109 LEU A N 1
ATOM 908 C CA . LEU A 1 109 ? -5.150 6.174 11.138 1.00 73.62 109 LEU A CA 1
ATOM 909 C C . LEU A 1 109 ? -5.405 6.111 9.624 1.00 73.62 109 LEU A C 1
ATOM 911 O O . LEU A 1 109 ? -4.849 5.250 8.936 1.00 73.62 109 LEU A O 1
ATOM 915 N N . SER A 1 110 ? -6.228 7.012 9.075 1.00 65.31 110 SER A N 1
ATOM 916 C CA . SER A 1 110 ? -6.664 7.032 7.669 1.00 65.31 110 SER A CA 1
ATOM 917 C C . SER A 1 110 ? -7.367 5.746 7.201 1.00 65.31 110 SER A C 1
ATOM 919 O O . SER A 1 110 ? -7.529 5.523 6.002 1.00 65.31 110 SER A O 1
ATOM 921 N N . HIS A 1 111 ? -7.832 4.905 8.132 1.00 63.09 111 HIS A N 1
ATOM 922 C CA . HIS A 1 111 ? -8.744 3.795 7.859 1.00 63.09 111 HIS A CA 1
ATOM 923 C C . HIS A 1 111 ? -10.172 4.339 7.887 1.00 63.09 111 HIS A C 1
ATOM 925 O O . HIS A 1 111 ? -10.887 4.251 8.883 1.00 63.09 111 HIS A O 1
ATOM 931 N N . ARG A 1 112 ? -10.580 4.975 6.783 1.00 49.56 112 ARG A N 1
ATOM 932 C CA . ARG A 1 112 ? -11.964 5.430 6.618 1.00 49.56 112 ARG A CA 1
ATOM 933 C C . ARG A 1 112 ? -12.880 4.213 6.527 1.00 49.56 112 ARG A C 1
ATOM 935 O O . ARG A 1 112 ? -12.900 3.521 5.517 1.00 49.56 112 ARG A O 1
ATOM 942 N N . TYR A 1 113 ? -13.642 3.988 7.590 1.00 47.03 113 TYR A N 1
ATOM 943 C CA . TYR A 1 113 ? -14.813 3.127 7.571 1.00 47.03 1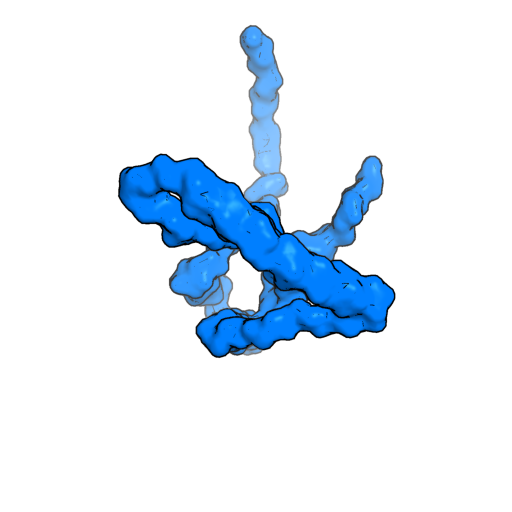13 TYR A CA 1
ATOM 944 C C . TYR A 1 113 ? -15.918 3.882 6.825 1.00 47.03 113 TYR A C 1
ATOM 946 O O . TYR A 1 113 ? -16.531 4.800 7.368 1.00 47.03 113 TYR A O 1
ATOM 954 N N . THR A 1 114 ? -16.145 3.559 5.558 1.00 39.41 114 THR A N 1
ATOM 955 C CA . THR A 1 114 ? -17.458 3.802 4.957 1.00 39.41 114 THR A CA 1
ATOM 956 C C . THR A 1 114 ? -18.368 2.713 5.506 1.00 39.41 114 THR A C 1
ATOM 958 O O . THR A 1 114 ? -18.104 1.540 5.255 1.00 39.41 114 THR A O 1
ATOM 961 N N . LYS A 1 115 ? -19.388 3.078 6.297 1.00 37.53 115 LYS A N 1
ATOM 962 C CA . LYS A 1 115 ? -20.504 2.179 6.627 1.00 37.53 115 LYS A CA 1
ATOM 963 C C . LYS A 1 115 ? -21.080 1.685 5.298 1.00 37.53 115 LYS A C 1
ATOM 965 O O . LYS A 1 115 ? -21.816 2.411 4.639 1.00 37.53 115 LYS A O 1
ATOM 970 N N . VAL A 1 116 ? -20.682 0.497 4.862 1.00 41.12 116 VAL A N 1
ATOM 971 C CA . VAL A 1 116 ? -21.366 -0.190 3.774 1.00 41.12 116 VAL A CA 1
ATOM 972 C C . VAL A 1 116 ? -22.562 -0.860 4.436 1.00 41.12 116 VAL A C 1
ATOM 974 O O . VAL A 1 116 ? -22.400 -1.795 5.213 1.00 41.12 116 VAL A O 1
ATOM 977 N N . CYS A 1 117 ? -23.733 -0.289 4.152 1.00 35.34 117 CYS A N 1
ATOM 978 C CA . CYS A 1 117 ? -25.068 -0.827 4.406 1.00 35.34 117 CYS A CA 1
ATOM 979 C C . CYS A 1 117 ? -25.600 -0.754 5.852 1.00 35.34 117 CYS A C 1
ATOM 981 O O . CYS A 1 117 ? -25.864 -1.767 6.484 1.00 35.34 117 CYS A O 1
ATOM 983 N N . GLU A 1 118 ? -25.926 0.458 6.308 1.00 35.19 118 GLU A N 1
ATOM 984 C CA . GLU A 1 118 ? -27.177 0.675 7.059 1.00 35.19 118 GLU A CA 1
ATOM 985 C C . GLU A 1 118 ? -28.191 1.353 6.128 1.00 35.19 118 GLU A C 1
ATOM 987 O O . GLU A 1 118 ? -28.620 2.464 6.382 1.00 35.19 118 GLU A O 1
ATOM 992 N N . ASN A 1 119 ? -28.555 0.697 5.026 1.00 35.91 119 ASN A N 1
ATOM 993 C CA . ASN A 1 119 ? -29.787 1.018 4.301 1.00 35.91 119 ASN A CA 1
ATOM 994 C C . ASN A 1 119 ? -30.604 -0.274 4.222 1.00 35.91 119 ASN A C 1
ATOM 996 O O . ASN A 1 119 ? -30.747 -0.886 3.170 1.00 35.91 119 ASN A O 1
ATOM 1000 N N . SER A 1 120 ? -31.075 -0.735 5.381 1.00 43.53 120 SER A N 1
ATOM 1001 C CA . SER A 1 120 ? -32.352 -1.441 5.429 1.00 43.53 120 SER A CA 1
ATOM 1002 C C . SER A 1 120 ? -33.359 -0.408 5.905 1.00 43.53 120 SER A C 1
ATOM 1004 O O . SER A 1 120 ? -33.426 -0.137 7.103 1.00 43.53 120 SER A O 1
ATOM 1006 N N . LYS A 1 121 ? -34.001 0.254 4.938 1.00 37.59 121 LYS A N 1
ATOM 1007 C CA . LYS A 1 121 ? -35.352 0.833 4.988 1.00 37.59 121 LYS A CA 1
ATOM 1008 C C . LYS A 1 121 ? -35.580 1.738 3.773 1.00 37.59 121 LYS A C 1
ATOM 1010 O O . LYS A 1 121 ? -34.902 2.747 3.625 1.00 37.59 121 LYS A O 1
ATOM 1015 N N . ASP A 1 122 ? -36.517 1.262 2.960 1.00 37.03 122 ASP A N 1
ATOM 1016 C CA . ASP A 1 122 ? -37.606 2.006 2.328 1.00 37.03 122 ASP A CA 1
ATOM 1017 C C . ASP A 1 122 ? -37.266 2.934 1.141 1.00 37.03 122 ASP A C 1
ATOM 1019 O O . ASP A 1 122 ? -36.584 3.944 1.281 1.00 37.03 122 ASP A O 1
ATOM 1023 N N . ASP A 1 123 ? -37.737 2.485 -0.031 1.00 41.78 123 ASP A N 1
ATOM 1024 C CA . ASP A 1 123 ? -38.534 3.204 -1.039 1.00 41.78 123 ASP A CA 1
ATOM 1025 C C . ASP A 1 123 ? -38.086 4.605 -1.511 1.00 41.78 123 ASP A C 1
ATOM 1027 O O . ASP A 1 123 ? -37.992 5.552 -0.740 1.00 41.78 123 ASP A O 1
ATOM 1031 N N . ASP A 1 124 ? -37.826 4.738 -2.821 1.00 39.12 124 ASP A N 1
ATOM 1032 C CA . ASP A 1 124 ? -38.655 5.557 -3.729 1.00 39.12 124 ASP A CA 1
ATOM 1033 C C . ASP A 1 124 ? -38.012 5.675 -5.134 1.00 39.12 124 ASP A C 1
ATOM 1035 O O . ASP A 1 124 ? -36.944 6.252 -5.338 1.00 39.12 124 ASP A O 1
ATOM 1039 N N . GLU A 1 125 ? -38.680 5.024 -6.090 1.00 42.78 125 GLU A N 1
ATOM 1040 C CA . GLU A 1 125 ? -38.971 5.437 -7.473 1.00 42.78 125 GLU A CA 1
ATOM 1041 C C . GLU A 1 125 ? -38.013 6.432 -8.180 1.00 42.78 125 GLU A C 1
ATOM 1043 O O . GLU A 1 125 ? -37.976 7.628 -7.893 1.00 42.78 125 GLU A O 1
ATOM 1048 N N . TYR A 1 126 ? -37.302 5.962 -9.215 1.00 40.09 126 TYR A N 1
ATOM 1049 C CA . TYR A 1 126 ? -36.639 6.828 -10.200 1.00 40.09 126 TYR A CA 1
ATOM 1050 C C . TYR 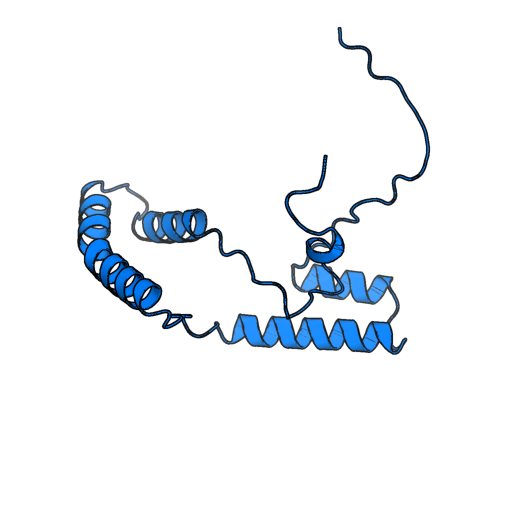A 1 126 ? -37.191 6.550 -11.601 1.00 40.09 126 TYR A C 1
ATOM 1052 O O . TYR A 1 126 ? -36.812 5.566 -12.239 1.00 40.09 126 TYR A O 1
ATOM 1060 N N . GLU A 1 127 ? -38.066 7.431 -12.092 1.00 38.31 127 GLU A N 1
ATOM 1061 C CA . GLU A 1 127 ? -38.419 7.501 -13.513 1.00 38.31 127 GLU A CA 1
ATOM 1062 C C . GLU A 1 127 ? -37.411 8.388 -14.273 1.00 38.31 127 GLU A C 1
ATOM 1064 O O . GLU A 1 127 ? -37.204 9.550 -13.902 1.00 38.31 127 GLU A O 1
ATOM 1069 N N . PRO A 1 128 ? -36.775 7.885 -15.346 1.00 45.84 128 PRO A N 1
ATOM 1070 C CA . PRO A 1 128 ? -35.900 8.694 -16.184 1.00 45.84 128 PRO A CA 1
ATOM 1071 C C . PRO A 1 128 ? -36.716 9.567 -17.154 1.00 45.84 128 PRO A C 1
ATOM 1073 O O . PRO A 1 128 ? -37.630 9.081 -17.819 1.00 45.84 128 PRO A O 1
ATOM 1076 N N . LYS A 1 129 ? -36.351 10.853 -17.243 1.00 38.62 129 LYS A N 1
ATOM 1077 C CA . LYS A 1 129 ? -36.819 11.786 -18.284 1.00 38.62 129 LYS A CA 1
ATOM 1078 C C . LYS A 1 129 ? -36.141 11.534 -19.625 1.00 38.62 129 LYS A C 1
ATOM 1080 O O . LYS A 1 129 ? -34.924 11.237 -19.606 1.00 38.62 129 LYS A O 1
#

Secondary structure (DSSP, 8-state):
---SS-GGGG-TTTTTTTS-----HHHHHHHHHHHH--SS--HHHHHHHHHHHHHHHHHHHHHHHTT----PPPPHHHHHHHHHHHHHHHHHHTTSS-HHHHHHHHHHTT----------S--------

Organism: NCBI:txid1234261

Solvent-accessible surface area (backbone atoms only — not comparable to full-atom values): 8304 Å² total; per-residue (Å²): 134,82,70,98,58,66,73,70,80,69,40,64,79,82,33,57,77,67,57,82,77,77,70,53,63,64,60,56,48,51,52,53,56,48,69,71,45,55,103,63,84,51,69,67,59,53,53,50,48,56,63,62,44,49,59,63,52,51,55,50,50,55,32,53,76,69,71,44,80,84,69,73,82,77,57,66,68,60,54,51,51,34,53,52,52,45,50,52,52,50,36,40,77,72,66,78,43,54,72,70,57,50,50,54,53,34,46,76,70,71,48,74,80,72,84,81,76,90,74,89,73,81,90,82,90,84,83,86,130

Sequence (129 aa):
ENPRFEVDFWNHFDLIGVRPRTNNHVEGYHAQLNSQCKTHPNLWAWINYIKGSKESVMVRYEQEQRQQRSTRPRKARSIHIDAVLNAAKQNYMCGHIDLEDLQKLLRALSHRYTKVCENSKDDDEYEPK

Radius of gyration: 21.57 Å; Cα contacts (8 Å, |Δi|>4): 44; chains: 1; bounding box: 55×40×50 Å